Protein AF-A0A2W4JZB9-F1 (afdb_monomer_lite)

pLDDT: mean 83.03, std 13.68, range [42.88, 97.5]

Sequence (62 aa):
MADLVRISLLYDFYGAFLTEKQREFFELHFFKDWSFGEIAENFGVTRQNVSDVIHRSTAPFY

Structure (mmCIF, N/CA/C/O backbone):
data_AF-A0A2W4JZB9-F1
#
_entry.id   AF-A0A2W4JZB9-F1
#
loop_
_atom_site.group_PDB
_atom_site.id
_atom_site.type_symbol
_atom_site.label_atom_id
_atom_site.label_alt_id
_atom_site.label_comp_id
_atom_site.label_asym_id
_atom_site.label_entity_id
_atom_site.label_seq_id
_atom_site.pdbx_PDB_ins_code
_atom_site.Cartn_x
_atom_site.Cartn_y
_atom_site.Cartn_z
_atom_site.occupancy
_atom_site.B_iso_or_equiv
_atom_site.auth_seq_id
_atom_site.auth_comp_id
_atom_site.auth_asym_id
_atom_site.auth_atom_id
_atom_site.pdbx_PDB_model_num
ATOM 1 N N . MET A 1 1 ? 11.561 6.465 -15.575 1.00 47.66 1 MET A N 1
ATOM 2 C CA . MET A 1 1 ? 11.414 5.367 -16.563 1.00 47.66 1 MET A CA 1
ATOM 3 C C . MET A 1 1 ? 12.173 4.102 -16.175 1.00 47.66 1 MET A C 1
ATOM 5 O O . MET A 1 1 ? 11.598 3.037 -16.322 1.00 47.66 1 MET A O 1
ATOM 9 N N . ALA A 1 2 ? 13.400 4.176 -15.638 1.00 56.44 2 ALA A N 1
ATOM 10 C CA . ALA A 1 2 ? 14.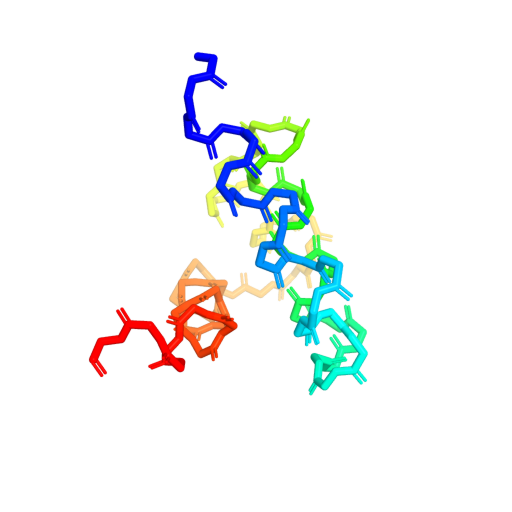129 2.984 -15.178 1.00 56.44 2 ALA A CA 1
ATOM 11 C C . ALA A 1 2 ? 13.468 2.269 -13.974 1.00 56.44 2 ALA A C 1
ATOM 13 O O . ALA A 1 2 ? 13.458 1.041 -13.925 1.00 56.44 2 ALA A O 1
ATOM 14 N N . ASP A 1 3 ? 12.852 3.018 -13.051 1.00 65.06 3 ASP A N 1
ATOM 15 C CA . ASP A 1 3 ? 12.268 2.438 -11.830 1.00 65.06 3 ASP A CA 1
ATOM 16 C C . ASP A 1 3 ? 10.984 1.640 -12.080 1.00 65.06 3 ASP A C 1
ATOM 18 O O . ASP A 1 3 ? 10.829 0.554 -11.535 1.00 65.06 3 ASP A O 1
ATOM 22 N N . LEU A 1 4 ? 10.105 2.114 -12.970 1.00 70.12 4 LEU A N 1
ATOM 23 C CA . LEU A 1 4 ? 8.883 1.400 -13.370 1.00 70.12 4 LEU A CA 1
ATOM 24 C C . LEU A 1 4 ? 9.193 0.051 -14.026 1.00 70.12 4 LEU A C 1
ATOM 26 O O . LEU A 1 4 ? 8.504 -0.930 -13.763 1.00 70.12 4 LEU A O 1
ATOM 30 N N . VAL A 1 5 ? 10.256 -0.020 -14.834 1.00 72.44 5 VAL A N 1
ATOM 31 C CA . VAL A 1 5 ? 10.716 -1.277 -15.443 1.00 72.44 5 VAL A CA 1
ATOM 32 C C . VAL A 1 5 ? 11.218 -2.242 -14.368 1.00 72.44 5 VAL A C 1
ATOM 34 O O . VAL A 1 5 ? 10.864 -3.418 -14.389 1.00 72.44 5 VAL A O 1
ATOM 37 N N . ARG A 1 6 ? 11.984 -1.749 -13.385 1.00 72.25 6 ARG A N 1
ATOM 38 C CA . ARG A 1 6 ? 12.455 -2.561 -12.253 1.00 72.25 6 ARG A CA 1
ATOM 39 C C . ARG A 1 6 ? 11.289 -3.074 -11.404 1.00 72.25 6 ARG A C 1
ATOM 41 O O . ARG A 1 6 ? 11.257 -4.255 -11.082 1.00 72.25 6 ARG A O 1
ATOM 48 N N . ILE A 1 7 ? 10.331 -2.210 -11.081 1.00 74.69 7 ILE A N 1
ATOM 49 C CA . ILE A 1 7 ? 9.116 -2.535 -10.320 1.00 74.69 7 ILE A CA 1
ATOM 50 C C . ILE A 1 7 ? 8.248 -3.549 -11.072 1.00 74.69 7 ILE A C 1
ATOM 52 O O . ILE A 1 7 ? 7.778 -4.502 -10.461 1.00 74.69 7 ILE A O 1
ATOM 56 N N . SER A 1 8 ? 8.077 -3.389 -12.386 1.00 72.31 8 SER A N 1
ATOM 57 C CA . SER A 1 8 ? 7.291 -4.320 -13.209 1.00 72.31 8 SER A CA 1
ATOM 58 C C . SER A 1 8 ? 7.952 -5.696 -13.287 1.00 72.31 8 SER A C 1
ATOM 60 O O . SER A 1 8 ? 7.279 -6.699 -13.098 1.00 72.31 8 SER A O 1
ATOM 62 N N . LEU A 1 9 ? 9.280 -5.759 -13.446 1.00 73.81 9 LEU A N 1
ATOM 63 C CA . LEU A 1 9 ? 10.024 -7.023 -13.386 1.00 73.81 9 LEU A CA 1
ATOM 64 C C . LEU A 1 9 ? 9.890 -7.691 -12.011 1.00 73.81 9 LEU A C 1
ATOM 66 O O . LEU A 1 9 ? 9.632 -8.887 -11.925 1.00 73.81 9 LEU A O 1
ATOM 70 N N . LEU A 1 10 ? 10.032 -6.925 -10.924 1.00 70.75 10 LEU A N 1
ATOM 71 C CA . LEU A 1 10 ? 9.832 -7.433 -9.562 1.00 70.75 10 LEU A CA 1
ATOM 72 C C . LEU A 1 10 ? 8.418 -7.992 -9.385 1.00 70.75 10 LEU A C 1
ATOM 74 O O . LEU A 1 10 ? 8.232 -9.059 -8.808 1.00 70.75 10 LEU A O 1
ATOM 78 N N . TYR A 1 11 ? 7.423 -7.297 -9.916 1.00 71.50 11 TYR A N 1
ATOM 79 C CA . TYR A 1 11 ? 6.047 -7.751 -9.879 1.00 71.50 11 TYR A CA 1
ATOM 80 C C . TYR A 1 11 ? 5.829 -9.023 -10.719 1.00 71.50 11 TYR A C 1
ATOM 82 O O . TYR A 1 11 ? 5.185 -9.953 -10.240 1.00 71.50 11 TYR A O 1
ATOM 90 N N . ASP A 1 12 ? 6.418 -9.132 -11.909 1.00 72.62 12 ASP A N 1
ATOM 91 C CA . ASP A 1 12 ? 6.290 -10.320 -12.765 1.00 72.62 12 ASP A CA 1
ATOM 92 C C . ASP A 1 12 ? 6.912 -11.575 -12.130 1.00 72.62 12 ASP A C 1
ATOM 94 O O . ASP A 1 12 ? 6.350 -12.667 -12.227 1.00 72.62 12 ASP A O 1
ATOM 98 N N . PH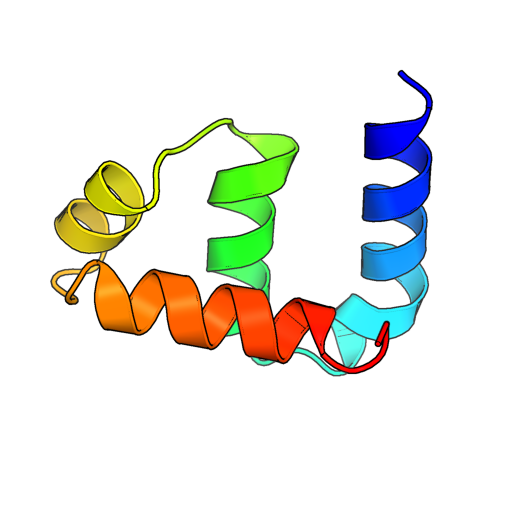E A 1 13 ? 8.047 -11.437 -11.436 1.00 67.50 13 PHE A N 1
ATOM 99 C CA . PHE A 1 13 ? 8.704 -12.569 -10.769 1.00 67.50 13 PHE A CA 1
ATOM 100 C C . PHE A 1 13 ? 8.089 -12.913 -9.409 1.00 67.50 13 PHE A C 1
ATOM 102 O O . PHE A 1 13 ? 8.024 -14.088 -9.042 1.00 67.50 13 PHE A O 1
ATOM 109 N N . TYR A 1 14 ? 7.652 -11.906 -8.647 1.00 68.88 14 TYR A N 1
ATOM 110 C CA . TYR A 1 14 ? 7.303 -12.081 -7.234 1.00 68.88 14 TYR A CA 1
ATOM 111 C C . TYR A 1 14 ? 5.835 -11.824 -6.912 1.00 68.88 14 TYR A C 1
ATOM 113 O O . TYR A 1 14 ? 5.366 -12.245 -5.855 1.00 68.88 14 TYR A O 1
ATOM 121 N N . GLY A 1 15 ? 5.077 -11.227 -7.832 1.00 67.38 15 GLY A N 1
ATOM 122 C CA . GLY A 1 15 ? 3.645 -10.977 -7.684 1.00 67.38 15 GLY A CA 1
ATOM 123 C C . GLY A 1 15 ? 2.864 -12.254 -7.387 1.00 67.38 15 GLY A C 1
ATOM 124 O O . GLY A 1 15 ? 1.946 -12.228 -6.570 1.00 67.38 15 GLY A O 1
ATOM 125 N N . ALA A 1 16 ? 3.283 -13.395 -7.946 1.00 72.31 16 ALA A N 1
ATOM 126 C CA . ALA A 1 16 ? 2.702 -14.711 -7.666 1.00 72.31 16 ALA A CA 1
ATOM 127 C C . ALA A 1 16 ? 2.859 -15.178 -6.203 1.00 72.31 16 ALA A C 1
ATOM 129 O O . ALA A 1 16 ? 2.043 -15.970 -5.738 1.00 72.31 16 ALA A O 1
ATOM 130 N N . PHE A 1 17 ? 3.861 -14.678 -5.472 1.00 78.31 17 PHE A N 1
ATOM 131 C CA . PHE A 1 17 ? 4.089 -14.985 -4.053 1.00 78.31 17 PHE A CA 1
ATOM 132 C C . PHE A 1 17 ? 3.461 -13.954 -3.107 1.00 78.31 17 PHE A C 1
ATOM 134 O O . PHE A 1 17 ? 3.414 -14.177 -1.897 1.00 78.31 17 PHE A O 1
ATOM 141 N N . LEU A 1 18 ? 2.973 -12.831 -3.641 1.00 82.81 18 LEU A N 1
ATOM 142 C CA . LEU A 1 18 ? 2.240 -11.837 -2.871 1.00 82.81 18 LEU A CA 1
ATOM 143 C C . LEU A 1 18 ? 0.800 -12.297 -2.647 1.00 82.81 18 LEU A C 1
ATOM 145 O O . LEU A 1 18 ? 0.117 -12.760 -3.563 1.00 82.81 18 LEU A O 1
ATOM 149 N N . THR A 1 19 ? 0.317 -12.089 -1.426 1.00 88.56 19 THR A N 1
ATOM 150 C CA . THR A 1 19 ? -1.119 -12.138 -1.134 1.00 88.56 19 THR A CA 1
ATOM 151 C C . THR A 1 19 ? -1.857 -11.072 -1.947 1.00 88.56 19 THR A C 1
ATOM 153 O O . THR A 1 19 ? -1.280 -10.051 -2.325 1.00 88.56 19 THR A O 1
ATOM 156 N N . GLU A 1 20 ? -3.151 -11.276 -2.182 1.00 87.38 20 GLU A N 1
ATOM 157 C CA . GLU A 1 20 ? -3.995 -10.341 -2.941 1.00 87.38 20 GLU A CA 1
ATOM 158 C C . GLU A 1 20 ? -3.876 -8.900 -2.420 1.00 87.38 20 GLU A C 1
ATOM 160 O O . GLU A 1 20 ? -3.590 -7.980 -3.180 1.00 87.38 20 GLU A O 1
ATOM 165 N N . LYS A 1 21 ? -3.926 -8.719 -1.095 1.00 89.19 21 LYS A N 1
ATOM 166 C CA . LYS A 1 21 ? -3.801 -7.403 -0.453 1.00 89.19 21 LYS A CA 1
ATOM 167 C C . LYS A 1 21 ? -2.429 -6.747 -0.646 1.00 89.19 21 LYS A C 1
ATOM 169 O O . LYS A 1 21 ? -2.331 -5.532 -0.770 1.00 89.19 21 LYS A O 1
ATOM 174 N N . GLN A 1 22 ? -1.357 -7.539 -0.654 1.00 89.62 22 GLN A N 1
ATOM 175 C CA . GLN A 1 22 ? -0.000 -7.046 -0.917 1.00 89.62 22 GLN A CA 1
ATOM 176 C C . GLN A 1 22 ? 0.138 -6.544 -2.351 1.00 89.62 22 GLN A C 1
ATOM 178 O O . GLN A 1 22 ? 0.661 -5.455 -2.581 1.00 89.62 22 GLN A O 1
ATOM 183 N N . ARG A 1 23 ? -0.379 -7.331 -3.295 1.00 89.25 23 ARG A N 1
ATOM 184 C CA . ARG A 1 23 ? -0.389 -7.021 -4.721 1.00 89.25 23 ARG A CA 1
ATOM 185 C C . ARG A 1 23 ? -1.179 -5.748 -5.010 1.00 89.25 23 ARG A C 1
ATOM 187 O O . ARG A 1 23 ? -0.673 -4.847 -5.666 1.00 89.25 23 ARG A O 1
ATOM 194 N N . GLU A 1 24 ? -2.374 -5.642 -4.446 1.00 91.50 24 GLU A N 1
ATOM 195 C CA . GLU A 1 24 ? -3.263 -4.504 -4.657 1.00 91.50 24 GLU A CA 1
ATOM 196 C C . GLU A 1 24 ? -2.663 -3.196 -4.111 1.00 91.50 24 GLU A C 1
ATOM 198 O O . GLU A 1 24 ? -2.650 -2.177 -4.801 1.00 91.50 24 GLU A O 1
ATOM 203 N N . PHE A 1 25 ? -2.072 -3.226 -2.910 1.00 92.88 25 PHE A N 1
ATOM 204 C CA . PHE A 1 25 ? -1.406 -2.050 -2.333 1.00 92.88 25 PHE A CA 1
ATOM 205 C C . PHE A 1 25 ? -0.157 -1.653 -3.126 1.00 92.88 25 PHE A C 1
ATOM 207 O O . PHE A 1 25 ? 0.118 -0.464 -3.290 1.00 92.88 25 PHE A O 1
ATOM 214 N N . PHE A 1 26 ? 0.585 -2.640 -3.633 1.00 89.69 26 PHE A N 1
ATOM 215 C CA . PHE A 1 26 ? 1.748 -2.416 -4.484 1.00 89.69 26 PHE A CA 1
ATOM 216 C C . PHE A 1 26 ? 1.353 -1.727 -5.796 1.00 89.69 26 PHE A C 1
ATOM 218 O O . PHE A 1 26 ? 1.943 -0.709 -6.150 1.00 89.69 26 PHE A O 1
ATOM 225 N N . GLU A 1 27 ? 0.329 -2.224 -6.491 1.00 88.62 27 GLU A N 1
ATOM 226 C CA . GLU A 1 27 ? -0.150 -1.629 -7.746 1.00 88.62 27 GLU A CA 1
ATOM 227 C C . GLU A 1 27 ? -0.688 -0.210 -7.551 1.00 88.62 27 GLU A C 1
ATOM 229 O O . GLU A 1 27 ? -0.374 0.685 -8.338 1.00 88.62 27 GLU A O 1
ATOM 234 N N . LEU A 1 28 ? -1.479 0.017 -6.498 1.00 93.31 28 LEU A N 1
ATOM 235 C CA . LEU A 1 28 ? -2.005 1.346 -6.187 1.00 93.31 28 LEU A CA 1
ATOM 236 C C . LEU A 1 28 ? -0.872 2.346 -5.959 1.00 93.31 28 LEU A C 1
ATOM 238 O O . LEU A 1 28 ? -0.912 3.449 -6.500 1.00 93.31 28 LEU A O 1
ATOM 242 N N . HIS A 1 29 ? 0.157 1.949 -5.211 1.00 91.75 29 HIS A N 1
ATOM 243 C CA . HIS A 1 29 ? 1.272 2.837 -4.922 1.00 91.75 29 HIS A CA 1
ATOM 244 C C . HIS A 1 29 ? 2.178 3.075 -6.135 1.00 91.75 29 HIS A C 1
ATOM 246 O O . HIS A 1 29 ? 2.482 4.220 -6.452 1.00 91.75 29 HIS A O 1
ATOM 252 N N . PHE A 1 30 ? 2.612 2.012 -6.818 1.00 86.94 30 PHE A N 1
ATOM 253 C CA . PHE A 1 30 ? 3.666 2.106 -7.832 1.00 86.94 30 PHE A CA 1
ATOM 254 C C . PHE A 1 30 ? 3.164 2.291 -9.269 1.00 86.94 30 PHE A C 1
ATOM 256 O O . PHE A 1 30 ? 3.930 2.758 -10.111 1.00 86.94 30 PHE A O 1
ATOM 263 N N . PHE A 1 31 ? 1.918 1.915 -9.577 1.00 87.44 31 PHE A N 1
ATOM 264 C CA . PHE A 1 31 ? 1.348 2.054 -10.927 1.00 87.44 31 PHE A CA 1
ATOM 265 C C . PHE A 1 31 ? 0.253 3.113 -11.022 1.00 87.44 31 PHE A C 1
ATOM 267 O O . PHE A 1 31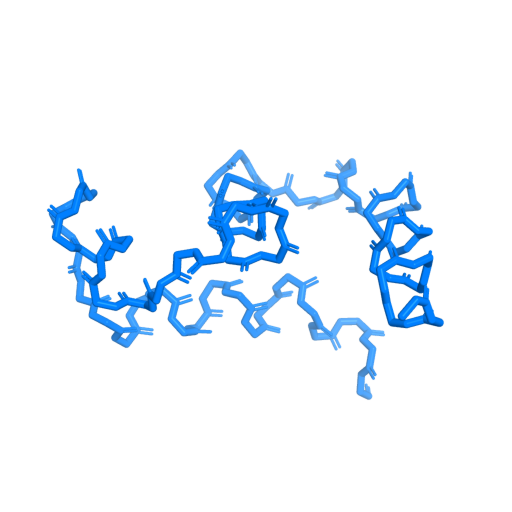 ? -0.033 3.582 -12.123 1.00 87.44 31 PHE A O 1
ATOM 274 N N . LYS A 1 32 ? -0.379 3.469 -9.899 1.00 90.81 32 LYS A N 1
ATOM 275 C CA . LYS A 1 32 ? -1.459 4.466 -9.858 1.00 90.81 32 LYS A CA 1
ATOM 276 C C . LYS A 1 32 ? -1.088 5.730 -9.076 1.00 90.81 32 LYS A C 1
ATOM 278 O O . LYS A 1 32 ? -1.929 6.614 -8.974 1.00 90.81 32 LYS A O 1
ATOM 283 N N . ASP A 1 33 ? 0.137 5.814 -8.552 1.00 92.25 33 ASP A N 1
ATOM 284 C CA . ASP A 1 33 ? 0.670 6.945 -7.779 1.00 92.25 33 ASP A CA 1
ATOM 285 C C . ASP A 1 33 ? -0.143 7.303 -6.520 1.00 92.25 33 ASP A C 1
ATOM 287 O O . ASP A 1 33 ? -0.118 8.441 -6.049 1.00 92.25 33 ASP A O 1
ATOM 291 N N . TRP A 1 34 ? -0.851 6.333 -5.930 1.00 96.31 34 TRP A N 1
ATOM 292 C CA . TRP A 1 34 ? -1.559 6.563 -4.671 1.00 96.31 34 TRP A CA 1
ATOM 293 C C . TRP A 1 34 ? -0.573 6.675 -3.507 1.00 96.31 34 TRP A C 1
ATOM 295 O O . TRP A 1 34 ? 0.359 5.877 -3.335 1.00 96.31 34 TRP A O 1
ATOM 305 N N . SER A 1 35 ? -0.825 7.638 -2.631 1.00 95.88 35 SER A N 1
ATOM 306 C CA . SER A 1 35 ? -0.150 7.753 -1.347 1.00 95.88 35 SER A CA 1
ATOM 307 C C . SER A 1 35 ? -0.627 6.673 -0.370 1.00 95.88 35 SER A C 1
ATOM 309 O O . SER A 1 35 ? -1.744 6.161 -0.441 1.00 95.88 35 SER A O 1
ATOM 311 N N . PHE A 1 36 ? 0.192 6.367 0.642 1.00 95.88 36 PHE A N 1
ATOM 312 C CA . PHE A 1 36 ? -0.219 5.433 1.700 1.00 95.88 36 PHE A CA 1
ATOM 313 C C . PHE A 1 36 ? -1.453 5.916 2.475 1.00 95.88 36 PHE A C 1
ATOM 315 O O . PHE A 1 36 ? -2.131 5.100 3.087 1.00 95.88 36 PHE A O 1
ATOM 322 N N . GLY A 1 37 ? -1.710 7.230 2.493 1.00 97.25 37 GLY A N 1
ATOM 323 C CA . GLY A 1 37 ? -2.899 7.808 3.118 1.00 97.25 37 GLY A CA 1
ATOM 324 C C . GLY A 1 37 ? -4.163 7.493 2.323 1.00 97.25 37 GLY A C 1
ATOM 325 O O . GLY A 1 37 ? -5.119 6.992 2.900 1.00 97.25 37 GLY A O 1
ATOM 326 N N . GLU A 1 38 ? -4.125 7.687 1.005 1.00 96.88 38 GLU A N 1
ATOM 327 C CA . GLU A 1 38 ? -5.252 7.387 0.108 1.00 96.88 38 GLU A CA 1
ATOM 328 C C . GLU A 1 38 ? -5.584 5.891 0.098 1.00 96.88 38 GLU A C 1
ATOM 330 O O . GLU A 1 38 ? -6.749 5.504 0.174 1.00 96.88 38 GLU A O 1
ATOM 335 N N . ILE A 1 39 ? -4.561 5.027 0.099 1.00 97.00 39 ILE A N 1
ATOM 336 C CA . ILE A 1 39 ? -4.759 3.575 0.230 1.00 97.00 39 ILE A CA 1
ATOM 337 C C . ILE A 1 39 ? -5.354 3.245 1.609 1.00 97.00 39 ILE A C 1
ATOM 339 O O . ILE A 1 39 ? -6.282 2.449 1.715 1.00 97.00 39 ILE A O 1
ATOM 343 N N . ALA A 1 40 ? -4.851 3.855 2.682 1.00 97.31 40 ALA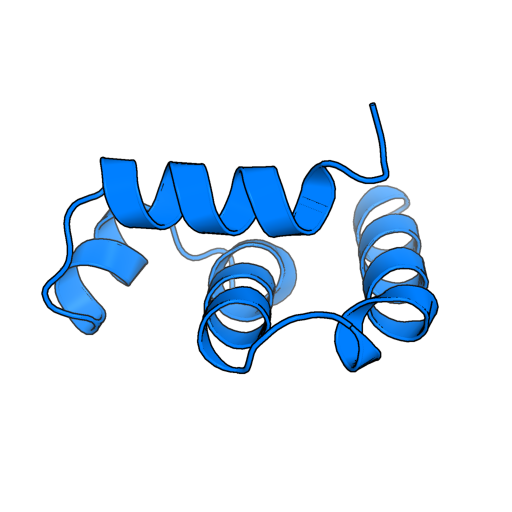 A N 1
ATOM 344 C CA . ALA A 1 40 ? -5.357 3.605 4.028 1.00 97.31 40 ALA A CA 1
ATOM 345 C C . ALA A 1 40 ? -6.839 3.985 4.169 1.00 97.31 40 ALA A C 1
ATOM 347 O O . ALA A 1 40 ? -7.626 3.192 4.688 1.00 97.31 40 ALA A O 1
ATOM 348 N N . GLU A 1 41 ? -7.219 5.151 3.650 1.00 97.50 41 GLU A N 1
ATOM 349 C CA . GLU A 1 41 ? -8.595 5.645 3.647 1.00 97.50 41 GLU A CA 1
ATOM 350 C C . GLU A 1 41 ? -9.522 4.739 2.827 1.00 97.50 41 GLU A C 1
ATOM 352 O O . GLU A 1 41 ? -10.550 4.295 3.338 1.00 97.50 41 GLU A O 1
ATOM 357 N N . ASN A 1 42 ? -9.121 4.369 1.606 1.00 96.88 42 ASN A N 1
ATOM 358 C CA . ASN A 1 42 ? -9.934 3.532 0.719 1.00 96.88 42 ASN A CA 1
ATOM 359 C C . ASN A 1 42 ? -10.179 2.116 1.266 1.00 96.88 42 ASN A C 1
ATOM 361 O O . ASN A 1 42 ? -11.225 1.526 1.009 1.00 96.88 42 ASN A O 1
ATOM 365 N N . PHE A 1 43 ? -9.229 1.564 2.024 1.00 95.75 43 PHE A N 1
ATOM 366 C CA . PHE A 1 43 ? -9.327 0.209 2.577 1.00 95.75 43 PHE A CA 1
ATOM 367 C C . PHE A 1 43 ? -9.721 0.172 4.061 1.00 95.75 43 PHE A C 1
ATOM 369 O O . PHE A 1 43 ? -9.773 -0.914 4.643 1.00 95.75 43 PHE A O 1
ATOM 376 N N . GLY A 1 44 ? -9.975 1.325 4.691 1.00 96.12 44 GLY A N 1
ATOM 377 C CA . GLY A 1 44 ? -10.312 1.409 6.116 1.00 96.12 44 GLY A CA 1
ATOM 378 C C . GLY A 1 44 ? -9.214 0.862 7.038 1.00 96.12 44 GLY A C 1
ATOM 379 O O . GLY A 1 44 ? -9.508 0.281 8.083 1.00 96.12 44 GLY A O 1
ATOM 380 N N . VAL A 1 45 ? -7.946 0.998 6.642 1.00 95.56 45 VAL A N 1
ATOM 381 C CA . VAL A 1 45 ? -6.775 0.554 7.417 1.00 95.56 45 VAL A CA 1
ATOM 382 C C . VAL A 1 45 ? -5.927 1.748 7.849 1.00 95.56 45 VAL A C 1
ATOM 384 O O . VAL A 1 45 ? -6.177 2.885 7.471 1.00 95.56 45 VAL A O 1
ATOM 387 N N . THR A 1 46 ? -4.897 1.516 8.660 1.00 97.12 46 THR A N 1
ATOM 388 C CA . THR A 1 46 ? -3.962 2.583 9.034 1.00 97.12 46 THR A CA 1
ATOM 389 C C . THR A 1 46 ? -2.883 2.772 7.971 1.00 97.12 46 THR A C 1
ATOM 391 O O . THR A 1 46 ? -2.469 1.827 7.299 1.00 97.12 46 THR A O 1
ATOM 394 N N . ARG A 1 47 ? -2.332 3.987 7.878 1.00 95.88 47 ARG A N 1
ATOM 395 C CA . ARG A 1 47 ? -1.167 4.270 7.023 1.00 95.88 47 ARG A CA 1
ATOM 396 C C . ARG A 1 47 ? 0.037 3.375 7.356 1.00 95.88 47 ARG A C 1
ATOM 398 O O . ARG A 1 47 ? 0.765 2.973 6.454 1.00 95.88 47 ARG A O 1
ATOM 405 N N . GLN A 1 48 ? 0.212 3.023 8.635 1.00 94.38 48 GLN A N 1
ATOM 406 C CA . GLN A 1 48 ? 1.239 2.074 9.077 1.00 94.38 48 GLN A CA 1
ATOM 407 C C . GLN A 1 48 ? 0.997 0.675 8.498 1.00 94.38 48 GLN A C 1
ATOM 409 O O . GLN A 1 48 ? 1.930 0.063 7.992 1.00 94.38 48 GLN A O 1
ATOM 414 N N . ASN A 1 49 ? -0.255 0.198 8.496 1.00 95.06 49 ASN A N 1
ATOM 415 C CA . ASN A 1 49 ? -0.603 -1.089 7.896 1.00 95.06 49 ASN A CA 1
ATOM 416 C C . ASN A 1 49 ? -0.228 -1.139 6.407 1.00 95.06 49 ASN A C 1
ATOM 418 O O . ASN A 1 49 ? 0.384 -2.113 5.975 1.00 95.06 49 ASN A O 1
ATOM 422 N N . VAL A 1 50 ? -0.540 -0.082 5.646 1.00 94.75 50 VAL A N 1
ATOM 423 C CA . VAL A 1 50 ? -0.167 0.028 4.223 1.00 94.75 50 VAL A CA 1
ATOM 424 C C . VAL A 1 50 ? 1.351 0.006 4.051 1.00 94.75 50 VAL A C 1
ATOM 426 O O . VAL A 1 50 ? 1.862 -0.782 3.256 1.00 94.75 50 VAL A O 1
ATOM 429 N N . SER A 1 51 ? 2.071 0.814 4.839 1.00 92.62 51 SER A N 1
ATOM 430 C CA . SER A 1 51 ? 3.537 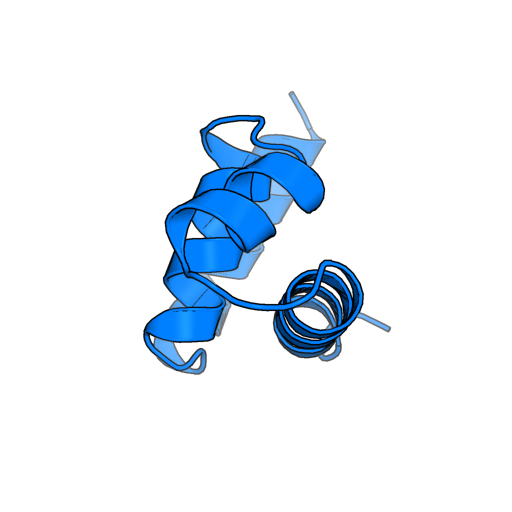0.856 4.820 1.00 92.62 51 SER A CA 1
ATOM 431 C C . SER A 1 51 ? 4.141 -0.527 5.065 1.00 92.62 51 SER A C 1
ATOM 433 O O . SER A 1 51 ? 4.984 -0.966 4.289 1.00 92.62 51 SER A O 1
ATOM 435 N N . ASP A 1 52 ? 3.682 -1.245 6.093 1.00 92.19 52 ASP A N 1
ATOM 436 C CA . ASP A 1 52 ? 4.194 -2.574 6.443 1.00 92.19 52 ASP A CA 1
ATOM 437 C C . ASP A 1 52 ? 3.912 -3.613 5.350 1.00 92.19 52 ASP A C 1
ATOM 439 O O . ASP A 1 52 ? 4.732 -4.492 5.078 1.00 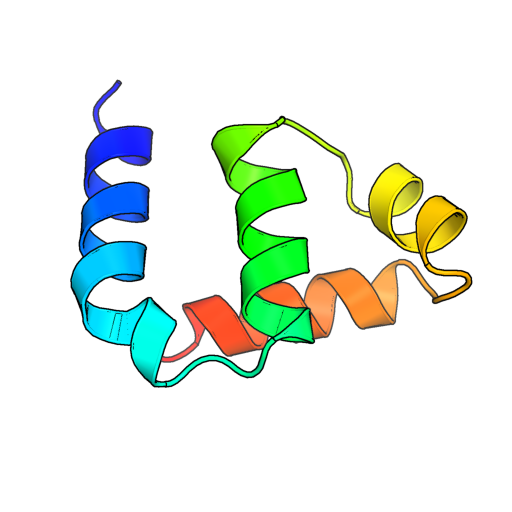92.19 52 ASP A O 1
ATOM 443 N N . VAL A 1 53 ? 2.731 -3.543 4.729 1.00 90.81 53 VAL A N 1
ATOM 444 C CA . VAL A 1 53 ? 2.335 -4.435 3.633 1.00 90.81 53 VAL A CA 1
ATOM 445 C C . VAL A 1 53 ? 3.217 -4.204 2.408 1.00 90.81 53 VAL A C 1
ATOM 447 O O . VAL A 1 53 ? 3.729 -5.176 1.850 1.00 90.81 53 VAL A O 1
ATOM 450 N N . ILE A 1 54 ? 3.452 -2.946 2.029 1.00 89.12 54 ILE A N 1
ATOM 451 C CA . ILE A 1 54 ? 4.338 -2.602 0.911 1.00 89.12 54 ILE A CA 1
ATOM 452 C C . ILE A 1 54 ? 5.774 -3.021 1.231 1.00 89.12 54 ILE A C 1
ATOM 454 O O . ILE A 1 54 ? 6.389 -3.704 0.417 1.00 89.12 54 ILE A O 1
ATOM 458 N N . HIS A 1 55 ? 6.269 -2.742 2.443 1.00 85.50 55 HIS A N 1
ATOM 459 C CA . HIS A 1 55 ? 7.613 -3.151 2.860 1.00 85.50 55 HIS A CA 1
ATOM 460 C C . HIS A 1 55 ? 7.802 -4.666 2.802 1.00 85.50 55 HIS A C 1
ATOM 462 O O . HIS A 1 55 ? 8.823 -5.121 2.309 1.00 85.50 55 HIS A O 1
ATOM 468 N N . ARG A 1 56 ? 6.821 -5.465 3.245 1.00 81.31 56 ARG A N 1
ATOM 469 C CA . ARG A 1 56 ? 6.868 -6.935 3.118 1.00 81.31 56 ARG A CA 1
ATOM 470 C C . ARG A 1 56 ? 6.818 -7.407 1.669 1.00 81.31 56 ARG A C 1
ATOM 472 O O . ARG A 1 56 ? 7.433 -8.416 1.348 1.00 81.31 56 ARG A O 1
ATOM 479 N N . SER A 1 57 ? 6.106 -6.681 0.811 1.00 78.44 57 SER A N 1
ATOM 480 C CA . SER A 1 57 ? 6.041 -6.977 -0.625 1.00 78.44 57 SER A CA 1
ATOM 481 C C . SER A 1 57 ? 7.369 -6.684 -1.325 1.00 78.44 57 SER A C 1
ATOM 483 O O . SER A 1 57 ? 7.689 -7.315 -2.327 1.00 78.44 57 SER A O 1
ATOM 485 N N . THR A 1 58 ? 8.165 -5.764 -0.768 1.00 73.25 58 THR A N 1
ATOM 486 C CA . THR A 1 58 ? 9.505 -5.414 -1.253 1.00 73.25 58 THR A CA 1
ATOM 487 C C . THR A 1 58 ? 10.651 -6.010 -0.421 1.00 73.25 58 THR A C 1
ATOM 489 O O . THR A 1 58 ? 11.811 -5.843 -0.778 1.00 73.25 58 THR A O 1
ATOM 492 N N . ALA A 1 59 ? 10.363 -6.690 0.692 1.00 66.88 59 ALA A N 1
ATOM 493 C CA . ALA A 1 59 ? 11.355 -7.230 1.625 1.00 66.88 59 ALA A CA 1
ATOM 494 C C . ALA A 1 59 ? 12.290 -8.298 1.035 1.00 66.88 59 ALA A C 1
ATOM 496 O O . ALA A 1 59 ? 13.430 -8.353 1.484 1.00 66.88 59 ALA A O 1
ATOM 497 N N . PRO A 1 60 ? 11.905 -9.098 0.017 1.00 59.25 60 PRO A N 1
ATOM 498 C CA . PRO A 1 60 ? 12.867 -9.954 -0.679 1.00 59.25 60 PRO A CA 1
ATOM 499 C C . PRO A 1 60 ? 14.025 -9.186 -1.349 1.00 59.25 60 PRO A C 1
ATOM 501 O O . PRO A 1 60 ? 14.930 -9.816 -1.886 1.00 59.25 60 PRO A O 1
ATOM 504 N N . PHE A 1 61 ? 13.986 -7.847 -1.365 1.00 53.78 61 PHE A N 1
ATOM 505 C CA . PHE A 1 61 ? 14.914 -6.973 -2.086 1.00 53.78 61 PHE A CA 1
ATOM 506 C C . PHE A 1 61 ? 15.854 -6.151 -1.185 1.00 53.78 61 PHE A C 1
ATOM 508 O O . PHE A 1 61 ? 16.456 -5.199 -1.691 1.00 53.78 61 PHE A O 1
ATOM 515 N N . TYR A 1 62 ? 15.991 -6.508 0.102 1.00 42.88 62 TYR A N 1
ATOM 516 C CA . TYR A 1 62 ? 17.021 -5.992 1.022 1.00 42.88 62 TYR A CA 1
ATOM 517 C C . TYR A 1 62 ? 17.960 -7.094 1.513 1.00 42.88 62 TYR A C 1
ATOM 519 O O . TYR A 1 62 ? 17.470 -8.213 1.779 1.00 42.88 62 TYR A O 1
#

Radius of gyration: 11.22 Å; chains: 1; bounding box: 27×23×26 Å

Secondary structure (DSSP, 8-state):
-HHHHHHHHHHHHHGGGS-HHHHHHHHHHHHS---HHHHHHHHT--HHHHHHHHHHHHGGG-

Foldseek 3Di:
DVVLVVLVVLCVVCVVVADPVLNVLSCCVRVVVDQLVNVCVVVVHDSVVSVVSPCVSCVVPD